Protein AF-A0A2S2NEI5-F1 (afdb_monomer_lite)

Foldseek 3Di:
DVVVLQVVVCVVVVDDPPDLVSVLVSCVVVCVPCVPVNVVSVVVVPDDPDCPVVVVLVVLLCVLCDPVNVPADVVVSVVSSVCSVPVVVVVPDDPVVVVVVVVVVDVDPDDDRD

Radius of gyration: 24.24 Å; chains: 1; bounding box: 51×27×63 Å

Sequence (114 aa):
ILPKSLKNYENKFTTKINDIFNLYDFLNEYQIAFSELHKLCLISITIPVSSAGCERTFSCLKRVKNYLRNKLMDSHMSNLSVIAIEKFEAKSLNIDDIINEFASLHQNRRIILI

Organism: Schizaphis graminum (NCBI:txid13262)

Secondary structure (DSSP, 8-state):
-HHHHHHHHHHHH-----SHHHHHHHHHTTTTT-HHHHHHHHHHHHS-SSTHHHHHHHHHHHHHS-GGGTTS-HHHHHHHHHHHHTHHHHHHS-HHHHHHHHHHH-SSSS----

InterPro domains:
  IPR008906 HAT, C-terminal dimerisation domain [PF05699] (13-86)
  IPR012337 Ribonuclease H-like superfamily [SSF53098] (5-81)

Structure (mmCIF, N/CA/C/O backbone):
data_AF-A0A2S2NEI5-F1
#
_entry.id   AF-A0A2S2NEI5-F1
#
loop_
_atom_site.group_PDB
_atom_site.id
_atom_site.type_symbol
_atom_site.label_atom_id
_atom_site.label_alt_id
_atom_site.label_comp_id
_atom_site.label_asym_id
_atom_site.label_entity_id
_atom_site.label_seq_id
_atom_site.pdbx_PDB_ins_code
_atom_site.Cartn_x
_atom_site.Cartn_y
_atom_site.Cartn_z
_atom_site.occupancy
_atom_site.B_iso_or_equiv
_atom_site.auth_seq_id
_atom_site.auth_comp_id
_atom_site.auth_asym_id
_atom_site.auth_atom_id
_atom_site.pdbx_PDB_model_num
ATOM 1 N N . ILE A 1 1 ? -18.320 12.803 31.434 1.00 62.44 1 ILE A N 1
ATOM 2 C CA . ILE A 1 1 ? -19.083 12.844 30.160 1.00 62.44 1 ILE A CA 1
ATOM 3 C C . ILE A 1 1 ? -18.789 11.583 29.357 1.00 62.44 1 ILE A C 1
ATOM 5 O O . ILE A 1 1 ? -19.692 10.771 29.223 1.00 62.44 1 ILE A O 1
ATOM 9 N N . LEU A 1 2 ? -17.521 11.331 29.010 1.00 68.38 2 LEU A N 1
ATOM 10 C CA . LEU A 1 2 ? -17.057 10.106 28.343 1.00 68.38 2 LEU A CA 1
ATOM 11 C C . LEU A 1 2 ? -17.627 8.779 28.915 1.00 68.38 2 LEU A C 1
ATOM 13 O O . LEU A 1 2 ? -18.234 8.045 28.149 1.00 68.38 2 LEU A O 1
ATOM 17 N N . PRO A 1 3 ? -17.580 8.481 30.235 1.00 69.00 3 PRO A N 1
ATOM 18 C CA . PRO A 1 3 ? -18.091 7.205 30.764 1.00 69.00 3 PRO A CA 1
ATOM 19 C C . PRO A 1 3 ? -19.619 7.054 30.701 1.00 69.00 3 PRO A C 1
ATOM 21 O O . PRO A 1 3 ? -20.126 5.936 30.707 1.00 69.00 3 PRO A O 1
ATOM 24 N N . LYS A 1 4 ? -20.368 8.165 30.637 1.00 71.69 4 LYS A N 1
ATOM 25 C CA . LYS A 1 4 ? -21.828 8.129 30.449 1.00 71.69 4 LYS A CA 1
ATOM 26 C C . LYS A 1 4 ? -22.169 7.888 28.977 1.00 71.69 4 LYS A C 1
ATOM 28 O O . LYS A 1 4 ? -23.014 7.052 28.687 1.00 71.69 4 LYS A O 1
ATOM 33 N N . SER A 1 5 ? -21.471 8.567 28.065 1.00 69.75 5 SER A N 1
ATOM 34 C CA . SER A 1 5 ? -21.617 8.366 26.619 1.00 69.75 5 SER A CA 1
ATOM 35 C C . SER A 1 5 ? -21.217 6.951 26.192 1.00 69.75 5 SER A C 1
ATOM 37 O O . SER A 1 5 ? -21.899 6.350 25.372 1.00 69.75 5 SER A O 1
ATOM 39 N N . LEU A 1 6 ? -20.173 6.391 26.808 1.00 67.44 6 LEU A N 1
ATOM 40 C CA . LEU A 1 6 ? -19.687 5.041 26.530 1.00 67.44 6 LEU A CA 1
ATOM 41 C C . LEU A 1 6 ? -20.698 3.974 26.970 1.00 67.44 6 LEU A C 1
ATOM 43 O O . LEU A 1 6 ? -21.080 3.131 26.170 1.00 67.44 6 LEU A O 1
ATOM 47 N N . LYS A 1 7 ? -21.248 4.092 28.189 1.00 68.06 7 LYS A N 1
ATOM 48 C CA . LYS A 1 7 ? -22.357 3.236 28.647 1.00 68.06 7 LYS A CA 1
ATOM 49 C C . LYS A 1 7 ? -23.587 3.334 27.744 1.00 68.06 7 LYS A C 1
ATOM 51 O O . LYS A 1 7 ? -24.239 2.328 27.495 1.00 68.06 7 LYS A O 1
ATOM 56 N N . ASN A 1 8 ? -23.913 4.527 27.248 1.00 65.00 8 ASN A N 1
ATOM 57 C CA . ASN A 1 8 ? -25.037 4.706 26.328 1.00 65.00 8 ASN A CA 1
ATOM 58 C C . ASN A 1 8 ? -24.790 4.026 24.974 1.00 65.00 8 ASN A C 1
ATOM 60 O O . ASN A 1 8 ? -25.720 3.452 24.415 1.00 65.00 8 ASN A O 1
ATO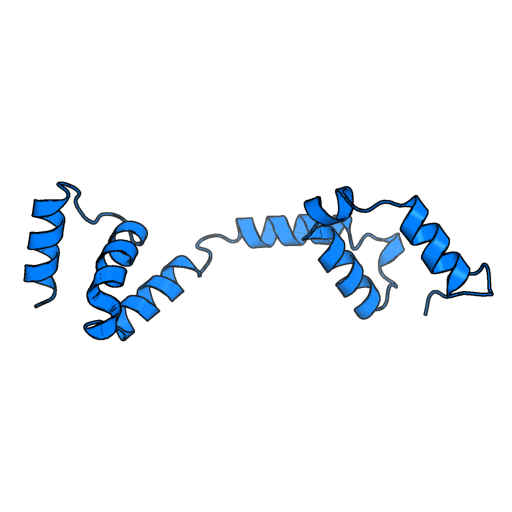M 64 N N . TYR A 1 9 ? -23.558 4.057 24.466 1.00 66.69 9 TYR A N 1
ATOM 65 C CA . TYR A 1 9 ? -23.186 3.369 23.232 1.00 66.69 9 TYR A CA 1
ATOM 66 C C . TYR A 1 9 ? -23.173 1.844 23.404 1.00 66.69 9 TYR A C 1
ATOM 68 O O . TYR A 1 9 ? -23.799 1.137 22.617 1.00 66.69 9 TYR A O 1
ATOM 76 N N . GLU A 1 10 ? -22.574 1.334 24.484 1.00 67.69 10 GLU A N 1
ATOM 77 C CA . GLU A 1 10 ? -22.578 -0.100 24.813 1.00 67.69 10 GLU A CA 1
ATOM 78 C C . GLU A 1 10 ? -24.002 -0.647 24.991 1.00 67.69 10 GLU A C 1
ATOM 80 O O . GLU A 1 10 ? -24.314 -1.739 24.519 1.00 67.69 10 GLU A O 1
ATOM 85 N N . ASN A 1 11 ? -24.899 0.132 25.604 1.00 65.00 11 ASN A N 1
ATOM 86 C CA . ASN A 1 11 ? -26.307 -0.240 25.753 1.00 65.00 11 ASN A CA 1
ATOM 87 C C . ASN A 1 11 ? -27.083 -0.201 24.425 1.00 65.00 11 ASN A C 1
ATOM 89 O O . ASN A 1 11 ? -28.028 -0.967 24.255 1.00 65.00 11 ASN A O 1
ATOM 93 N N . LYS A 1 12 ? -26.711 0.687 23.494 1.00 64.56 12 LYS A N 1
ATOM 94 C CA . LYS A 1 12 ? -27.387 0.854 22.196 1.00 64.56 12 LYS A CA 1
ATOM 95 C C . LYS A 1 12 ? -26.983 -0.219 21.184 1.00 64.56 12 LYS A C 1
ATOM 97 O O . LYS A 1 12 ? -27.831 -0.675 20.426 1.00 64.56 12 LYS A O 1
ATOM 102 N N . PHE A 1 13 ? -25.713 -0.618 21.179 1.00 61.69 13 PHE A N 1
ATOM 103 C CA . PHE A 1 13 ? -25.172 -1.587 20.222 1.00 61.69 13 PHE A CA 1
ATOM 104 C C . PHE A 1 13 ? -24.981 -2.991 20.812 1.00 61.69 13 PHE A C 1
ATOM 106 O O . PHE A 1 13 ? -24.674 -3.921 20.074 1.00 61.69 13 PHE A O 1
ATOM 113 N N . THR A 1 14 ? -25.190 -3.188 22.122 1.00 58.16 14 THR A N 1
ATOM 114 C CA . THR A 1 14 ? -24.991 -4.465 22.849 1.00 58.16 14 THR A CA 1
ATOM 115 C C . THR A 1 14 ? -23.579 -5.058 22.734 1.00 58.16 14 THR A C 1
ATOM 117 O O . THR A 1 14 ? -23.341 -6.207 23.100 1.00 58.16 14 THR A O 1
ATOM 120 N N . THR A 1 15 ? -22.614 -4.269 22.264 1.00 59.41 15 THR A N 1
ATOM 121 C CA . THR A 1 15 ? -21.211 -4.648 22.092 1.00 59.41 15 THR A CA 1
ATOM 122 C C . THR A 1 15 ? -20.358 -3.935 23.130 1.00 59.41 15 THR A C 1
ATOM 124 O O . THR A 1 15 ? -20.335 -2.705 23.178 1.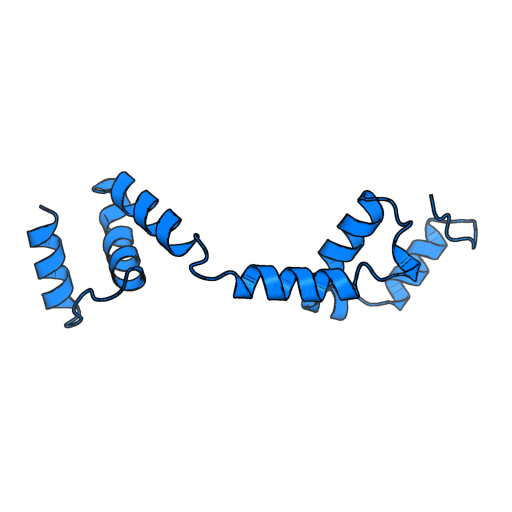00 59.41 15 THR A O 1
ATOM 127 N N . LYS A 1 16 ? -19.626 -4.701 23.947 1.00 65.81 16 LYS A N 1
ATOM 128 C CA . LYS A 1 16 ? -18.567 -4.142 24.796 1.00 65.81 16 LYS A CA 1
ATOM 129 C C . LYS A 1 16 ? -17.434 -3.613 23.926 1.00 65.81 16 LYS A C 1
ATOM 131 O O . LYS A 1 16 ? -17.016 -4.276 22.973 1.00 65.81 16 LYS A O 1
ATOM 136 N N . ILE A 1 17 ? -16.908 -2.447 24.281 1.00 67.50 17 ILE A N 1
ATOM 137 C CA . ILE A 1 17 ? -15.744 -1.878 23.602 1.00 67.50 17 ILE A CA 1
ATOM 138 C C . ILE A 1 17 ? -14.494 -2.616 24.095 1.00 67.50 17 ILE A C 1
ATOM 140 O O . ILE A 1 17 ? -13.873 -2.228 25.079 1.00 67.50 17 ILE A O 1
ATOM 144 N N . ASN A 1 18 ? -14.158 -3.718 23.424 1.00 74.88 18 ASN A N 1
ATOM 145 C CA . ASN A 1 18 ? -12.970 -4.520 23.734 1.00 74.88 18 ASN A CA 1
ATOM 146 C C . ASN A 1 18 ? -11.772 -4.165 22.839 1.00 74.88 18 ASN A C 1
ATOM 148 O O . ASN A 1 18 ? -10.630 -4.337 23.257 1.00 74.88 18 ASN A O 1
ATOM 152 N N . ASP A 1 19 ? -12.038 -3.637 21.642 1.00 81.12 19 ASP A N 1
ATOM 153 C CA . ASP A 1 19 ? -11.027 -3.350 20.628 1.00 81.12 19 ASP A CA 1
ATOM 154 C C . ASP A 1 19 ? -10.865 -1.849 20.391 1.00 81.12 19 ASP A C 1
ATOM 156 O O . ASP A 1 19 ? -11.824 -1.073 20.434 1.00 81.12 19 ASP A O 1
ATOM 160 N N . ILE A 1 20 ? -9.636 -1.454 20.057 1.00 81.81 20 ILE A N 1
ATOM 161 C CA . ILE A 1 20 ? -9.291 -0.076 19.684 1.00 81.81 20 ILE A CA 1
ATOM 162 C C . ILE A 1 20 ? -10.083 0.387 18.448 1.00 81.81 20 ILE A C 1
ATOM 164 O O . ILE A 1 20 ? -10.433 1.561 18.365 1.00 81.81 20 ILE A O 1
ATOM 168 N N . PHE A 1 21 ? -10.424 -0.520 17.526 1.00 81.94 21 PHE A N 1
ATOM 169 C CA . PHE A 1 21 ? -11.264 -0.211 16.363 1.00 81.94 21 PHE A CA 1
ATOM 170 C C . PHE A 1 21 ? -12.687 0.193 16.766 1.00 81.94 21 PHE A C 1
ATOM 172 O O . PHE A 1 21 ? -13.168 1.240 16.348 1.00 81.94 21 PHE A O 1
ATOM 179 N N . ASN A 1 22 ? -13.314 -0.560 17.672 1.00 82.00 22 ASN A N 1
ATOM 180 C CA . ASN A 1 22 ? -14.652 -0.237 18.182 1.00 82.00 22 ASN A CA 1
ATOM 181 C C . ASN A 1 22 ? -14.649 1.093 18.949 1.00 82.00 22 ASN A C 1
ATOM 183 O O . ASN A 1 22 ? -15.606 1.864 18.902 1.00 82.00 22 ASN A O 1
ATOM 187 N N . LEU A 1 23 ? -13.553 1.369 19.660 1.00 82.06 23 LEU A N 1
ATOM 188 C CA . LEU A 1 23 ? -13.357 2.632 20.355 1.00 82.06 23 LEU A CA 1
ATOM 189 C C . LEU A 1 23 ? -13.197 3.795 19.362 1.00 82.06 23 LEU A C 1
ATOM 191 O O . LEU A 1 23 ? -13.754 4.866 19.589 1.00 82.06 23 LEU A O 1
ATOM 195 N N . TYR A 1 24 ? -12.479 3.590 18.256 1.00 84.62 24 TYR A N 1
ATOM 196 C CA . TYR A 1 24 ? -12.344 4.575 17.186 1.00 84.62 24 TYR A CA 1
ATOM 197 C C . TYR A 1 24 ? -13.690 4.890 16.517 1.00 84.62 24 TYR A C 1
ATOM 199 O O . TYR A 1 24 ? -14.039 6.066 16.411 1.00 84.62 24 TYR A O 1
ATOM 207 N N . ASP A 1 25 ? -14.481 3.873 16.165 1.00 81.81 25 ASP A N 1
ATOM 208 C CA . ASP A 1 25 ? -15.811 4.056 15.563 1.00 81.81 25 ASP A CA 1
ATOM 209 C C . ASP A 1 25 ? -16.757 4.838 16.484 1.00 81.81 25 ASP A C 1
ATOM 211 O O . ASP A 1 25 ? -17.442 5.761 16.042 1.00 81.81 25 ASP A O 1
ATOM 215 N N . PHE A 1 26 ? -16.733 4.545 17.788 1.00 82.12 26 PHE A N 1
ATOM 216 C CA . PHE A 1 26 ? -17.467 5.321 18.790 1.00 82.12 26 PHE A CA 1
ATOM 217 C C . PHE A 1 26 ? -17.024 6.790 18.833 1.00 82.12 26 PHE A C 1
ATOM 219 O O . PHE A 1 26 ? -17.852 7.699 18.877 1.00 82.12 26 PHE A O 1
ATOM 226 N N . LEU A 1 27 ? -15.714 7.047 18.839 1.00 83.12 27 LEU A N 1
ATOM 227 C CA . LEU A 1 27 ? -15.187 8.412 18.902 1.00 83.12 27 LEU A CA 1
ATOM 228 C C . LEU A 1 27 ? -15.430 9.211 17.628 1.00 83.12 27 LEU A C 1
ATOM 230 O O . LEU A 1 27 ? -15.433 10.440 17.696 1.00 83.12 27 LEU A O 1
ATOM 234 N N . ASN A 1 28 ? -15.640 8.542 16.497 1.00 81.62 28 ASN A N 1
ATOM 235 C CA . ASN A 1 28 ? -15.942 9.194 15.232 1.00 81.62 28 ASN A CA 1
ATOM 236 C C . ASN A 1 28 ? -17.265 9.983 15.320 1.00 81.62 28 ASN A C 1
ATOM 238 O O . ASN A 1 28 ? -17.348 11.115 14.847 1.00 81.62 28 ASN A O 1
ATOM 242 N N . GLU A 1 29 ? -18.263 9.467 16.052 1.00 79.62 29 GLU A N 1
ATOM 243 C CA . GLU A 1 29 ? -19.519 10.189 16.334 1.00 79.62 29 GLU A CA 1
ATOM 244 C C . GLU A 1 29 ? -19.324 11.415 17.255 1.00 79.62 29 GLU A C 1
ATOM 246 O O . GLU A 1 29 ? -20.150 12.329 17.271 1.00 79.62 29 GLU A O 1
ATOM 251 N N . TYR A 1 30 ? -18.219 11.472 18.008 1.00 79.94 30 TYR A N 1
ATOM 252 C CA . TYR A 1 30 ? -17.922 12.519 18.994 1.00 79.94 30 TYR A CA 1
ATOM 253 C C . TYR A 1 30 ? -16.619 13.277 18.702 1.00 79.94 30 TYR A C 1
ATOM 255 O O . TYR A 1 30 ? -15.996 13.827 19.618 1.00 79.94 30 TYR A O 1
ATOM 263 N N . GLN A 1 31 ? -16.224 13.360 17.430 1.00 71.50 31 GLN A N 1
ATOM 264 C CA . GLN A 1 31 ? -14.946 13.937 17.003 1.00 71.50 31 GLN A CA 1
ATOM 265 C C . GLN A 1 31 ? -14.728 15.376 17.508 1.00 71.50 31 GLN A C 1
ATOM 267 O O . GLN A 1 31 ? -13.614 15.752 17.870 1.00 71.50 31 GLN A O 1
ATOM 272 N N . ILE A 1 32 ? -15.800 16.172 17.585 1.00 76.31 32 ILE A N 1
ATOM 273 C CA . ILE A 1 32 ? -15.761 17.571 18.043 1.00 76.31 32 ILE A CA 1
ATOM 274 C C . ILE A 1 32 ? -15.524 17.657 19.559 1.00 76.31 32 ILE A C 1
ATOM 276 O O . ILE A 1 32 ? -14.833 18.555 20.032 1.00 76.31 32 ILE A O 1
ATOM 280 N N . ALA A 1 33 ? -16.078 16.718 20.331 1.00 81.50 33 ALA A N 1
ATOM 281 C CA . ALA A 1 33 ? -15.973 16.718 21.788 1.00 81.50 33 ALA A CA 1
ATOM 282 C C . ALA A 1 33 ? -14.647 16.118 22.288 1.00 81.50 33 ALA A C 1
ATOM 284 O O . ALA A 1 33 ? -14.165 16.508 23.351 1.00 81.50 33 ALA A O 1
ATOM 285 N N . PHE A 1 34 ? -14.056 15.180 21.537 1.00 82.38 34 PHE A N 1
ATOM 286 C CA . PHE A 1 34 ? -12.850 14.443 21.933 1.00 82.38 34 PHE A CA 1
ATOM 287 C C . PHE A 1 34 ? -11.820 14.347 20.798 1.00 82.38 34 PHE A C 1
ATOM 289 O O . PHE A 1 34 ? -11.349 13.263 20.453 1.00 82.38 34 PHE A O 1
ATOM 296 N N . SER A 1 35 ? -11.433 15.492 20.237 1.00 85.31 35 SER A N 1
ATOM 297 C CA . SER A 1 35 ? -10.496 15.577 19.107 1.00 85.31 35 SER A CA 1
ATOM 298 C C . SER A 1 35 ? -9.112 14.983 19.405 1.00 85.31 35 SER A C 1
ATOM 300 O O . SER A 1 35 ? -8.549 14.286 18.559 1.00 85.31 35 SER A O 1
ATOM 302 N N . GLU A 1 36 ? -8.564 15.209 20.603 1.00 87.56 36 GLU A N 1
ATOM 303 C CA . GLU A 1 36 ? -7.255 14.658 20.995 1.00 87.56 36 GLU A CA 1
ATOM 304 C C . GLU A 1 36 ? -7.295 13.143 21.202 1.00 87.56 36 GLU A C 1
ATOM 306 O O . GLU A 1 36 ? -6.377 12.432 20.798 1.00 87.56 36 GLU A O 1
ATOM 311 N N . LEU A 1 37 ? -8.387 12.629 21.772 1.00 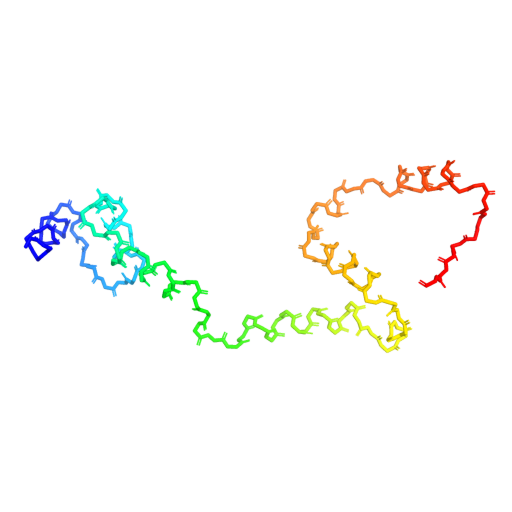86.06 37 LEU A N 1
ATOM 312 C CA . LEU A 1 37 ? -8.557 11.195 22.000 1.00 86.06 37 LEU A CA 1
ATOM 313 C C . LEU A 1 37 ? -8.730 10.463 20.662 1.00 86.06 37 LEU A C 1
ATOM 315 O O . LEU A 1 37 ? -8.076 9.454 20.418 1.00 86.06 37 LEU A O 1
ATOM 319 N N . HIS A 1 38 ? -9.520 11.035 19.751 1.00 86.25 38 HIS A N 1
ATOM 320 C CA . HIS A 1 38 ? -9.676 10.527 18.391 1.00 86.25 38 HIS A CA 1
ATOM 321 C C . HIS A 1 38 ? -8.339 10.489 17.628 1.00 86.25 38 HIS A C 1
ATOM 323 O O . HIS A 1 38 ? -8.009 9.477 17.008 1.00 86.25 38 HIS A O 1
ATOM 329 N N . LYS A 1 39 ? -7.525 11.553 17.719 1.00 87.94 39 LYS A N 1
ATOM 330 C CA . LYS A 1 39 ? -6.173 11.582 17.132 1.00 87.94 39 LYS A CA 1
ATOM 331 C C . LYS A 1 39 ? -5.262 10.503 17.721 1.00 87.94 39 LYS A C 1
ATOM 333 O O . LYS A 1 39 ? -4.562 9.830 16.969 1.00 87.94 39 LYS A O 1
ATOM 338 N N . LEU A 1 40 ? -5.283 10.308 19.039 1.00 89.25 40 LEU A N 1
ATOM 339 C CA . LEU A 1 40 ? -4.476 9.281 19.699 1.00 89.25 40 LEU A CA 1
ATOM 340 C C . 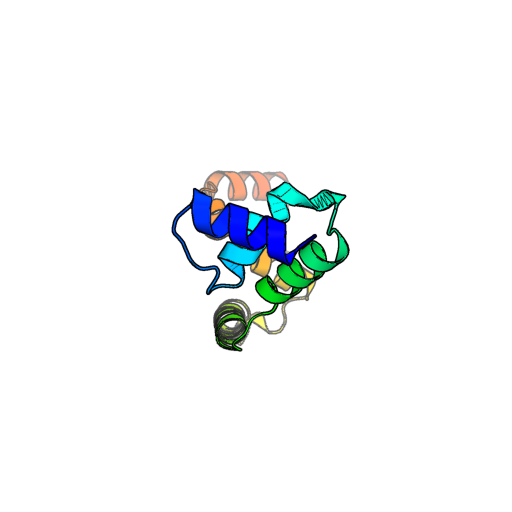LEU A 1 40 ? -4.861 7.867 19.240 1.00 89.25 40 LEU A C 1
ATOM 342 O O . LEU A 1 40 ? -3.982 7.054 18.955 1.00 89.25 40 LEU A O 1
ATOM 346 N N . CYS A 1 41 ? -6.158 7.582 19.117 1.00 87.62 41 CYS A N 1
ATOM 347 C CA . CYS A 1 41 ? -6.643 6.298 18.611 1.00 87.62 41 CYS A CA 1
ATOM 348 C C . CYS A 1 41 ? -6.228 6.062 17.162 1.00 87.62 41 CYS A C 1
ATOM 350 O O . CYS A 1 41 ? -5.762 4.973 16.837 1.00 87.62 41 CYS A O 1
ATOM 352 N N . LEU A 1 42 ? -6.318 7.092 16.317 1.00 87.88 42 LEU A N 1
ATOM 353 C CA . LEU A 1 42 ? -5.853 7.017 14.936 1.00 87.88 42 LEU A CA 1
ATOM 354 C C . LEU A 1 42 ? -4.361 6.661 14.874 1.00 87.88 42 LEU A C 1
ATOM 356 O O . LEU A 1 42 ? -3.984 5.715 14.187 1.00 87.88 42 LEU A O 1
ATOM 360 N N . ILE A 1 43 ? -3.522 7.356 15.647 1.00 89.75 43 ILE A N 1
ATOM 361 C CA . ILE A 1 43 ? -2.084 7.065 15.721 1.00 89.75 43 ILE A CA 1
ATOM 362 C C . ILE A 1 43 ? -1.863 5.618 16.177 1.00 89.75 43 ILE A C 1
ATOM 364 O O . ILE A 1 43 ? -1.130 4.878 15.525 1.00 89.75 43 ILE A O 1
ATOM 368 N N . SER A 1 44 ? -2.548 5.183 17.237 1.00 88.00 44 SER A N 1
ATOM 369 C CA . SER A 1 44 ? -2.418 3.822 17.763 1.00 88.00 44 SER A CA 1
ATOM 370 C C . SER A 1 44 ? -2.785 2.740 16.744 1.00 88.00 44 SER A C 1
ATOM 372 O O . SER A 1 44 ? -2.156 1.687 16.756 1.00 88.00 44 SER A O 1
ATOM 374 N N . ILE A 1 45 ? -3.779 2.975 15.881 1.00 86.06 45 ILE A N 1
ATOM 375 C CA . ILE A 1 45 ? -4.177 2.030 14.823 1.00 86.06 45 ILE A CA 1
ATOM 376 C C . ILE A 1 45 ? -3.158 2.024 13.678 1.00 86.06 45 ILE A C 1
ATOM 378 O O . ILE A 1 45 ? -2.897 0.979 13.084 1.00 86.06 45 ILE A O 1
ATOM 382 N N . THR A 1 46 ? -2.573 3.180 13.355 1.00 88.38 46 THR A N 1
ATOM 383 C CA . THR A 1 46 ? -1.600 3.292 12.256 1.00 88.38 46 THR A CA 1
ATOM 384 C C . THR A 1 46 ? -0.223 2.726 12.593 1.00 88.38 46 THR A C 1
ATOM 386 O O . THR A 1 46 ? 0.517 2.352 11.682 1.00 88.38 46 THR A O 1
ATOM 389 N N . ILE A 1 47 ? 0.140 2.651 13.877 1.00 86.06 47 ILE A N 1
ATOM 390 C CA . ILE A 1 47 ? 1.429 2.100 14.293 1.00 86.06 47 ILE A CA 1
ATOM 391 C C . ILE A 1 47 ? 1.407 0.577 14.101 1.00 86.06 47 ILE A C 1
ATOM 393 O O . ILE A 1 47 ? 0.607 -0.117 14.734 1.00 86.06 47 ILE A O 1
ATOM 397 N N . PRO A 1 48 ? 2.298 0.017 13.266 1.00 77.69 48 PRO A N 1
ATOM 398 C CA . PRO A 1 48 ? 2.379 -1.422 13.102 1.00 77.69 48 PRO A CA 1
ATOM 399 C C . PRO A 1 48 ? 2.859 -2.065 14.405 1.00 77.69 48 PRO A C 1
ATOM 401 O O . PRO A 1 48 ? 3.944 -1.774 14.901 1.00 77.69 48 PRO A O 1
ATOM 404 N N . VAL A 1 49 ? 2.064 -2.992 14.936 1.00 80.25 49 VAL A N 1
ATOM 405 C CA . VAL A 1 49 ? 2.396 -3.749 16.157 1.00 80.25 49 VAL A CA 1
ATOM 406 C C . VAL A 1 49 ? 3.524 -4.768 15.906 1.00 80.25 49 VAL A C 1
ATOM 408 O O . VAL A 1 49 ? 4.154 -5.252 16.842 1.00 80.25 49 VAL A O 1
ATOM 411 N N . SER A 1 50 ? 3.804 -5.101 14.640 1.00 84.25 50 SER A N 1
ATOM 412 C CA . SER A 1 50 ? 4.776 -6.127 14.245 1.00 84.25 50 SER A CA 1
ATOM 413 C C . SER A 1 50 ? 5.661 -5.684 13.078 1.00 84.25 50 SER A C 1
ATOM 415 O O . SER A 1 50 ? 5.209 -5.011 12.149 1.00 84.25 50 SER A O 1
ATOM 417 N N . SER A 1 51 ? 6.910 -6.158 13.081 1.00 85.06 51 SER A N 1
ATOM 418 C CA . SER A 1 51 ? 7.862 -6.021 11.974 1.00 85.06 51 SER A CA 1
ATOM 419 C C . SER A 1 51 ? 7.461 -6.799 10.721 1.00 85.06 51 SER A C 1
ATOM 421 O O . SER A 1 51 ? 7.982 -6.503 9.648 1.00 85.06 51 SER A O 1
ATOM 423 N N . ALA A 1 52 ? 6.511 -7.738 10.805 1.00 86.62 52 ALA A N 1
ATOM 424 C CA . ALA A 1 52 ? 6.111 -8.594 9.685 1.00 86.62 52 ALA A CA 1
ATOM 425 C C . ALA A 1 52 ? 5.656 -7.800 8.444 1.00 86.62 52 ALA A C 1
ATOM 427 O O . ALA A 1 52 ? 5.864 -8.231 7.308 1.00 86.62 52 ALA A O 1
ATOM 428 N N . GLY A 1 53 ? 5.049 -6.622 8.645 1.00 84.00 53 GLY A N 1
ATOM 429 C CA . GLY A 1 53 ? 4.727 -5.693 7.559 1.00 84.00 53 GLY A CA 1
ATOM 430 C C . GLY A 1 53 ? 5.987 -5.182 6.859 1.00 84.00 53 GLY A C 1
ATOM 431 O O . GLY A 1 53 ? 6.129 -5.343 5.648 1.00 84.00 53 GLY A O 1
ATOM 432 N N . CYS A 1 54 ? 6.932 -4.645 7.632 1.00 86.00 54 CYS A N 1
ATOM 433 C CA . CYS A 1 54 ? 8.217 -4.160 7.133 1.00 86.00 54 CYS A CA 1
ATOM 434 C C . CYS A 1 54 ? 9.028 -5.272 6.453 1.00 86.00 54 CYS A C 1
ATOM 436 O O . CYS A 1 54 ? 9.538 -5.072 5.355 1.00 86.00 54 CYS A O 1
ATOM 438 N N . GLU A 1 55 ? 9.110 -6.460 7.054 1.00 89.69 55 GLU A N 1
ATOM 439 C CA . GLU A 1 55 ? 9.806 -7.628 6.500 1.00 89.69 55 GLU A CA 1
ATOM 440 C C . GLU A 1 55 ? 9.227 -8.050 5.147 1.00 89.69 55 GLU A C 1
ATOM 442 O O . GLU A 1 55 ? 9.977 -8.320 4.205 1.00 89.69 55 GLU A O 1
ATOM 447 N N . ARG A 1 56 ? 7.893 -8.046 5.010 1.00 88.50 56 ARG A N 1
ATOM 448 C CA . ARG A 1 56 ? 7.224 -8.303 3.729 1.00 88.50 56 ARG A CA 1
ATOM 449 C C . ARG A 1 56 ? 7.622 -7.263 2.681 1.00 88.50 56 ARG A C 1
ATOM 451 O O . ARG A 1 56 ? 7.937 -7.640 1.550 1.00 88.50 56 ARG A O 1
ATOM 458 N N . THR A 1 57 ? 7.653 -5.983 3.047 1.00 88.88 57 THR A N 1
ATOM 459 C CA . THR A 1 57 ? 8.069 -4.897 2.147 1.00 88.88 57 THR A CA 1
ATOM 460 C C . THR A 1 57 ? 9.541 -5.026 1.754 1.00 88.88 57 THR A C 1
ATOM 462 O O . THR A 1 57 ? 9.856 -4.931 0.572 1.00 88.88 57 THR A O 1
ATOM 465 N N . PHE A 1 58 ? 10.441 -5.344 2.689 1.00 88.00 58 PHE A N 1
ATOM 466 C CA . PHE A 1 58 ? 11.860 -5.585 2.397 1.00 88.00 58 PHE A CA 1
ATOM 467 C C . PHE A 1 58 ? 12.087 -6.831 1.535 1.00 88.00 58 PHE A C 1
ATOM 469 O O . PHE A 1 58 ? 12.940 -6.824 0.648 1.00 88.00 58 PHE A O 1
ATOM 476 N N . SER A 1 59 ? 11.300 -7.887 1.737 1.00 90.75 59 SER A N 1
ATOM 477 C CA . SER A 1 59 ? 11.315 -9.073 0.877 1.00 90.75 59 SER A CA 1
ATOM 478 C C . SER A 1 59 ? 10.879 -8.732 -0.553 1.00 90.75 59 SER A C 1
ATOM 480 O O . SER A 1 59 ? 11.527 -9.138 -1.520 1.00 90.75 59 SER A O 1
ATOM 482 N N . CYS A 1 60 ? 9.835 -7.908 -0.707 1.00 90.12 60 CYS A N 1
ATOM 483 C CA . CYS A 1 60 ? 9.428 -7.381 -2.009 1.00 90.12 60 CYS A CA 1
ATOM 484 C C . CYS A 1 60 ? 10.530 -6.510 -2.632 1.00 90.12 60 CYS A C 1
ATOM 486 O O . CYS A 1 60 ? 10.917 -6.724 -3.782 1.00 90.12 60 CYS A O 1
ATOM 488 N N . LEU A 1 61 ? 11.111 -5.600 -1.848 1.00 89.81 61 LEU A N 1
ATOM 489 C CA . LEU A 1 61 ? 12.199 -4.726 -2.275 1.00 89.81 61 LEU A CA 1
ATOM 490 C C . LEU A 1 61 ? 13.404 -5.528 -2.766 1.00 89.81 61 LEU A C 1
ATOM 492 O O . LEU A 1 61 ? 13.976 -5.180 -3.789 1.00 89.81 61 LEU A O 1
ATOM 496 N N . LYS A 1 62 ? 13.749 -6.640 -2.111 1.00 90.44 62 LYS A N 1
ATOM 497 C CA . LYS A 1 62 ? 14.824 -7.546 -2.544 1.00 90.44 62 LYS A CA 1
ATOM 498 C C . LYS A 1 62 ? 14.570 -8.161 -3.928 1.00 90.44 62 LYS A C 1
ATOM 500 O O . LYS A 1 62 ? 15.519 -8.465 -4.647 1.00 90.44 62 LYS A O 1
ATOM 505 N N . ARG A 1 63 ? 13.307 -8.345 -4.329 1.00 90.62 63 ARG A N 1
ATOM 506 C CA . ARG A 1 63 ? 12.950 -8.810 -5.684 1.00 90.62 63 ARG A CA 1
ATOM 507 C C . ARG A 1 63 ? 13.116 -7.702 -6.724 1.00 90.62 63 ARG A C 1
ATOM 509 O O . ARG A 1 63 ? 13.558 -7.982 -7.836 1.00 90.62 63 ARG A O 1
ATOM 516 N N . VAL A 1 64 ? 12.775 -6.463 -6.365 1.00 90.06 64 VAL A N 1
ATOM 517 C CA . VAL A 1 64 ? 12.911 -5.290 -7.246 1.00 90.06 64 VAL A CA 1
ATOM 518 C C . VAL A 1 64 ? 14.387 -4.878 -7.380 1.00 90.06 64 VAL A C 1
ATOM 520 O O . VAL A 1 64 ? 14.896 -4.767 -8.499 1.00 90.06 64 VAL A O 1
ATOM 523 N N . LYS A 1 65 ? 15.090 -4.744 -6.248 1.00 90.19 65 LYS A N 1
ATOM 524 C CA . LYS A 1 65 ? 16.527 -4.471 -6.104 1.00 90.19 65 LYS A CA 1
ATOM 525 C C . LYS A 1 65 ? 17.307 -5.777 -5.973 1.00 90.19 65 LYS A C 1
ATOM 527 O O . LYS A 1 65 ? 17.677 -6.208 -4.882 1.00 90.19 65 LYS A O 1
ATOM 532 N N . ASN A 1 66 ? 17.531 -6.419 -7.110 1.00 89.44 66 ASN A N 1
ATOM 533 C CA . ASN A 1 66 ? 18.350 -7.623 -7.188 1.00 89.44 66 ASN A CA 1
ATOM 534 C C . ASN A 1 66 ? 19.827 -7.290 -7.480 1.00 89.44 66 ASN A C 1
ATOM 536 O O . ASN A 1 66 ? 20.177 -6.151 -7.789 1.00 89.44 66 ASN A O 1
ATOM 540 N N . TYR A 1 67 ? 20.694 -8.304 -7.415 1.00 89.12 67 TYR A N 1
ATOM 541 C CA . TYR A 1 67 ? 22.142 -8.152 -7.603 1.00 89.12 67 TYR A CA 1
ATOM 542 C C . TYR A 1 67 ? 22.525 -7.429 -8.906 1.00 89.12 67 TYR A C 1
ATOM 544 O O . TYR A 1 67 ? 23.382 -6.548 -8.893 1.00 89.12 67 TYR A O 1
ATOM 552 N N . LEU A 1 68 ? 21.846 -7.742 -10.014 1.00 88.19 68 LEU A N 1
ATOM 553 C CA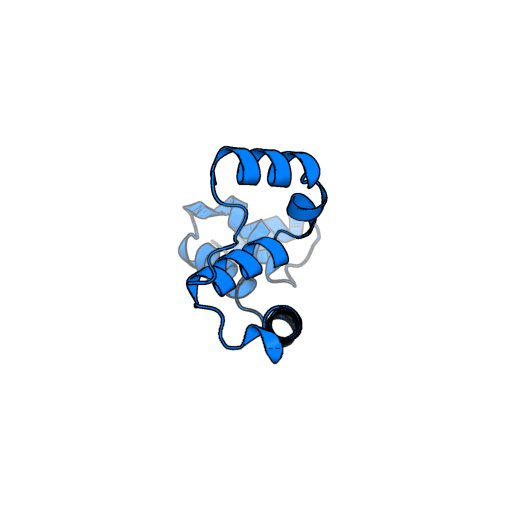 . LEU A 1 68 ? 22.112 -7.147 -11.329 1.00 88.19 68 LEU A CA 1
ATOM 554 C C . LEU A 1 68 ? 21.648 -5.685 -11.428 1.00 88.19 68 LEU A C 1
ATOM 556 O O . LEU A 1 68 ? 22.170 -4.919 -12.231 1.00 88.19 68 LEU A O 1
ATOM 560 N N . ARG A 1 69 ? 20.677 -5.293 -10.601 1.00 85.06 69 ARG A N 1
ATOM 561 C CA . ARG A 1 69 ? 20.059 -3.961 -10.563 1.00 85.06 69 ARG A CA 1
ATOM 562 C C . ARG A 1 69 ? 20.613 -3.062 -9.457 1.00 85.06 69 ARG A C 1
ATOM 564 O O . ARG A 1 69 ? 20.133 -1.949 -9.280 1.00 85.06 69 ARG A O 1
ATOM 571 N N . ASN A 1 70 ? 21.645 -3.501 -8.736 1.00 84.31 70 ASN A N 1
ATOM 572 C CA . ASN A 1 70 ? 22.233 -2.740 -7.630 1.00 84.31 70 ASN A CA 1
ATOM 573 C C . ASN A 1 70 ? 22.900 -1.417 -8.047 1.00 84.31 70 ASN A C 1
ATOM 575 O O . ASN A 1 70 ? 23.160 -0.594 -7.175 1.00 84.31 70 ASN A O 1
ATOM 579 N N . LYS A 1 71 ? 23.173 -1.212 -9.344 1.00 84.50 71 LYS A N 1
ATOM 580 C CA . LYS A 1 71 ? 23.728 0.037 -9.896 1.00 84.50 71 LYS A CA 1
ATOM 581 C C . LYS A 1 71 ? 22.676 1.033 -10.414 1.00 84.50 71 LYS A C 1
ATOM 583 O O . LYS A 1 71 ? 23.067 2.065 -10.942 1.00 84.50 71 LYS A O 1
ATOM 588 N N . LEU A 1 72 ? 21.376 0.736 -10.318 1.00 83.19 72 LEU A N 1
ATOM 589 C CA . LEU A 1 72 ? 20.335 1.686 -10.734 1.00 83.19 72 LEU A CA 1
ATOM 590 C C . LEU A 1 72 ? 20.376 2.949 -9.866 1.00 83.19 72 LEU A C 1
ATOM 592 O O . LEU A 1 72 ? 20.523 2.849 -8.649 1.00 83.19 72 LEU A O 1
ATOM 596 N N . MET A 1 73 ? 20.187 4.112 -10.490 1.00 87.38 73 MET A N 1
ATOM 597 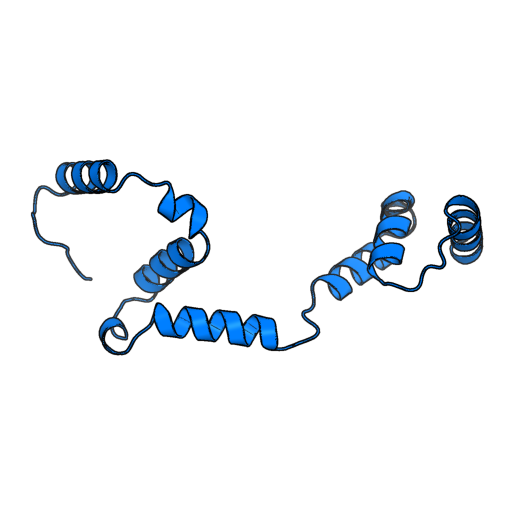C CA . MET A 1 73 ? 20.001 5.374 -9.778 1.00 87.38 73 MET A CA 1
ATOM 598 C C . MET A 1 73 ? 18.739 5.319 -8.904 1.00 87.38 73 MET A C 1
ATOM 600 O O . MET A 1 73 ? 17.744 4.671 -9.253 1.00 87.38 73 MET A O 1
ATOM 604 N N . ASP A 1 74 ? 18.764 6.025 -7.775 1.00 87.44 74 ASP A N 1
ATOM 605 C CA . ASP A 1 74 ? 17.669 6.017 -6.800 1.00 87.44 74 ASP A CA 1
ATOM 606 C C . ASP A 1 74 ? 16.329 6.469 -7.406 1.00 87.44 74 ASP A C 1
ATOM 608 O O . ASP A 1 74 ? 15.278 5.950 -7.032 1.00 87.44 74 ASP A O 1
ATOM 612 N N . SER A 1 75 ? 16.350 7.359 -8.403 1.00 89.12 75 SER A N 1
ATOM 613 C CA . SER A 1 75 ? 15.154 7.777 -9.149 1.00 89.12 75 SER A CA 1
ATOM 614 C C . SER A 1 75 ? 14.506 6.620 -9.917 1.00 89.12 75 SER A C 1
ATOM 616 O O . SER A 1 75 ? 13.299 6.404 -9.814 1.00 89.12 75 SER A O 1
ATOM 618 N N . HIS A 1 76 ? 15.298 5.819 -10.633 1.00 87.38 76 HIS A N 1
ATOM 619 C CA . HIS A 1 76 ? 14.814 4.631 -11.337 1.00 87.38 76 HIS A CA 1
ATOM 620 C C . HIS A 1 76 ? 14.295 3.581 -10.358 1.00 87.38 76 HIS A C 1
ATOM 622 O O . HIS A 1 76 ? 13.263 2.954 -10.605 1.00 87.38 76 HIS A O 1
ATOM 628 N N . MET A 1 77 ? 14.986 3.406 -9.231 1.00 88.38 77 MET A N 1
ATOM 629 C CA . MET A 1 77 ? 14.549 2.491 -8.184 1.00 88.38 77 MET A CA 1
ATOM 630 C C . MET A 1 77 ? 13.216 2.932 -7.563 1.00 88.38 77 MET A C 1
ATOM 632 O O . MET A 1 77 ? 12.342 2.094 -7.335 1.00 88.38 77 MET A O 1
ATOM 636 N N . SER A 1 78 ? 13.034 4.234 -7.335 1.00 91.00 78 SER A N 1
ATOM 637 C CA . SER A 1 78 ? 11.776 4.813 -6.859 1.00 91.00 78 SER A CA 1
ATOM 638 C C . SER A 1 78 ? 10.637 4.548 -7.849 1.00 91.00 78 SER A C 1
ATOM 640 O O . SER A 1 78 ? 9.622 3.965 -7.472 1.00 91.00 78 SER A O 1
ATOM 642 N N . ASN A 1 79 ? 10.848 4.830 -9.139 1.00 91.38 79 ASN A N 1
ATOM 643 C CA . ASN A 1 79 ? 9.853 4.582 -10.189 1.00 91.38 79 ASN A CA 1
ATOM 644 C C . ASN A 1 79 ? 9.452 3.098 -10.276 1.00 91.38 79 ASN A C 1
ATOM 646 O O . ASN A 1 79 ? 8.269 2.769 -10.331 1.00 91.38 79 ASN A O 1
ATOM 650 N N . LEU A 1 80 ? 10.424 2.179 -10.223 1.00 90.75 80 LEU A N 1
ATOM 651 C CA . LEU A 1 80 ? 10.149 0.737 -10.186 1.00 90.75 80 LEU A CA 1
ATOM 652 C C . LEU A 1 80 ? 9.399 0.313 -8.918 1.00 90.75 80 LEU A C 1
ATOM 654 O O . LEU A 1 80 ? 8.593 -0.616 -8.962 1.00 90.75 80 LEU A O 1
ATOM 658 N N . SER A 1 81 ? 9.661 0.978 -7.793 1.00 91.50 81 SER A N 1
ATOM 659 C CA . SER A 1 81 ? 8.969 0.708 -6.532 1.00 91.50 81 SER A CA 1
ATOM 660 C C . SER A 1 81 ? 7.501 1.121 -6.608 1.00 91.50 81 SER A C 1
ATOM 662 O O . SER A 1 81 ? 6.653 0.353 -6.163 1.00 91.50 81 SER A O 1
ATOM 664 N N . VAL A 1 82 ? 7.186 2.260 -7.238 1.00 93.31 82 VAL A N 1
ATOM 665 C CA . VAL A 1 82 ? 5.798 2.688 -7.496 1.00 93.31 82 VAL A CA 1
ATOM 666 C C . VAL A 1 82 ? 5.055 1.637 -8.321 1.00 93.31 82 VAL A C 1
ATOM 668 O O . VAL A 1 82 ? 3.987 1.190 -7.918 1.00 93.31 82 VAL A O 1
ATOM 671 N N . ILE A 1 83 ? 5.662 1.150 -9.409 1.00 92.00 83 ILE A N 1
ATOM 672 C CA . ILE A 1 83 ? 5.076 0.088 -10.248 1.00 92.00 83 ILE A CA 1
ATOM 673 C C . ILE A 1 83 ? 4.858 -1.208 -9.444 1.00 92.00 83 ILE A C 1
ATOM 675 O O . ILE A 1 83 ? 3.864 -1.908 -9.634 1.00 92.00 83 ILE A O 1
ATOM 679 N N . ALA A 1 84 ? 5.780 -1.551 -8.539 1.00 91.25 84 ALA A N 1
ATOM 680 C CA . ALA A 1 84 ? 5.671 -2.748 -7.706 1.00 91.25 84 ALA A CA 1
ATOM 681 C C . ALA A 1 84 ? 4.585 -2.638 -6.618 1.00 91.25 84 ALA A C 1
ATOM 683 O O . ALA A 1 84 ? 3.980 -3.655 -6.267 1.00 91.25 84 ALA A O 1
ATOM 684 N N . ILE A 1 85 ? 4.350 -1.434 -6.084 1.00 91.62 85 ILE A N 1
ATOM 685 C CA . ILE A 1 85 ? 3.271 -1.139 -5.131 1.00 91.62 85 ILE A CA 1
ATOM 686 C C . ILE A 1 85 ? 1.925 -1.194 -5.861 1.00 91.62 85 ILE A C 1
ATOM 688 O O . ILE A 1 85 ? 1.054 -1.977 -5.480 1.00 91.62 85 ILE A O 1
ATOM 692 N N . GLU A 1 86 ? 1.808 -0.477 -6.979 1.00 92.81 86 GLU A N 1
ATOM 693 C CA . GLU A 1 86 ? 0.603 -0.387 -7.814 1.00 92.81 86 GLU A CA 1
ATOM 694 C C . GLU A 1 86 ? 0.491 -1.542 -8.818 1.00 92.81 86 GLU A C 1
ATOM 696 O O . GLU A 1 86 ? 0.100 -1.376 -9.972 1.00 92.81 86 GLU A O 1
ATOM 701 N N . LYS A 1 87 ? 0.835 -2.763 -8.391 1.00 90.81 87 LYS A N 1
ATOM 702 C CA . LYS A 1 87 ? 0.920 -3.937 -9.279 1.00 90.81 87 LYS A CA 1
ATOM 703 C C . LYS A 1 87 ? -0.384 -4.260 -10.022 1.00 90.81 87 LYS A C 1
ATOM 705 O O . LYS A 1 87 ? -0.339 -4.939 -11.045 1.00 90.81 87 LYS A O 1
ATOM 710 N N . PHE A 1 88 ? -1.536 -3.891 -9.454 1.00 93.12 88 PHE A N 1
ATOM 711 C CA . PHE A 1 88 ? -2.849 -4.177 -10.034 1.00 93.12 88 PHE A CA 1
ATOM 712 C C . PHE A 1 88 ? -3.114 -3.244 -11.211 1.00 93.12 88 PHE A C 1
ATOM 714 O O . PHE A 1 88 ? -3.328 -3.731 -12.319 1.00 93.12 88 PHE A O 1
ATOM 721 N N . GLU A 1 89 ? -2.952 -1.941 -10.991 1.00 91.81 89 GLU A N 1
ATOM 722 C CA . GLU A 1 89 ? -3.040 -0.917 -12.032 1.00 91.81 89 GLU A CA 1
ATOM 723 C C . GLU A 1 89 ? -1.969 -1.132 -13.108 1.00 91.81 89 GLU A C 1
ATOM 725 O O . GLU A 1 89 ? -2.258 -1.134 -14.303 1.00 91.81 89 GLU A O 1
ATOM 730 N N . ALA A 1 90 ? -0.736 -1.445 -12.700 1.00 90.38 90 ALA A N 1
ATOM 731 C CA . ALA A 1 90 ? 0.353 -1.746 -13.625 1.00 90.38 90 ALA A CA 1
ATOM 732 C C . ALA A 1 90 ? 0.058 -2.957 -14.526 1.00 90.38 90 ALA A C 1
ATOM 734 O O . ALA A 1 90 ? 0.543 -3.018 -15.652 1.00 90.38 90 ALA A O 1
ATOM 735 N N . LYS A 1 91 ? -0.739 -3.923 -14.050 1.00 91.69 91 LYS A N 1
ATOM 736 C CA . LYS A 1 91 ? -1.141 -5.096 -14.836 1.00 91.69 91 LYS A CA 1
ATOM 737 C C . LYS A 1 91 ? -2.271 -4.784 -15.820 1.00 91.69 91 LYS A C 1
ATOM 739 O O . LYS A 1 91 ? -2.383 -5.482 -16.824 1.00 91.69 91 LYS A O 1
ATOM 744 N N . SER A 1 92 ? -3.100 -3.778 -15.542 1.00 93.94 92 SER A N 1
ATOM 745 C CA . SER A 1 92 ? -4.128 -3.309 -16.481 1.00 93.94 92 SER A CA 1
ATOM 746 C C . SER A 1 92 ? -3.586 -2.422 -17.601 1.00 93.94 92 SER A C 1
ATOM 748 O O . SER A 1 92 ? -4.301 -2.184 -18.571 1.00 93.94 92 SER A O 1
ATOM 750 N N . LEU A 1 93 ? -2.342 -1.947 -17.500 1.00 91.88 93 LEU A N 1
ATOM 751 C CA . LEU A 1 93 ? -1.725 -1.145 -18.552 1.00 91.88 93 LEU A CA 1
ATOM 752 C C . LEU A 1 93 ? -1.481 -1.972 -19.820 1.00 91.88 93 LEU A C 1
ATOM 754 O O . LEU A 1 93 ? -0.980 -3.098 -19.763 1.00 91.88 93 LEU A O 1
ATOM 758 N N . ASN A 1 94 ? -1.781 -1.377 -20.976 1.00 93.56 94 ASN A N 1
ATOM 759 C CA . ASN A 1 94 ? -1.461 -1.961 -22.270 1.00 93.56 94 ASN A CA 1
ATOM 760 C C . ASN A 1 94 ? 0.012 -1.703 -22.617 1.00 93.56 94 ASN A C 1
ATOM 762 O O . ASN A 1 94 ? 0.437 -0.565 -22.816 1.00 93.56 94 ASN A O 1
ATOM 766 N N . ILE A 1 95 ? 0.793 -2.778 -22.692 1.00 89.81 95 ILE A N 1
ATOM 767 C CA . ILE A 1 95 ? 2.229 -2.712 -22.974 1.00 89.81 95 ILE A CA 1
ATOM 768 C C . ILE A 1 95 ? 2.489 -2.194 -24.395 1.00 89.81 95 ILE A C 1
ATOM 770 O O . ILE A 1 95 ? 3.454 -1.457 -24.593 1.00 89.81 95 ILE A O 1
ATOM 774 N N . ASP A 1 96 ? 1.632 -2.527 -25.363 1.00 91.94 96 ASP A N 1
ATOM 775 C CA . ASP A 1 96 ? 1.816 -2.109 -26.756 1.00 91.94 96 ASP A CA 1
ATOM 776 C C . ASP A 1 96 ? 1.687 -0.589 -26.901 1.00 91.94 96 ASP A C 1
ATOM 778 O O . ASP A 1 96 ? 2.485 0.043 -27.595 1.00 91.94 96 ASP A O 1
ATOM 782 N N . ASP A 1 97 ? 0.746 0.014 -26.173 1.00 92.00 97 ASP A N 1
ATOM 783 C CA . ASP A 1 97 ? 0.555 1.465 -26.161 1.00 92.00 97 ASP A CA 1
ATOM 784 C C . ASP A 1 97 ? 1.770 2.173 -25.550 1.00 92.00 97 ASP A C 1
ATOM 786 O O . ASP A 1 97 ? 2.273 3.135 -26.127 1.00 92.00 97 ASP A O 1
ATOM 790 N N . ILE A 1 98 ? 2.320 1.636 -24.453 1.00 88.81 98 ILE A N 1
ATOM 791 C CA . ILE A 1 98 ? 3.536 2.166 -23.814 1.00 88.81 98 ILE A CA 1
ATOM 792 C C . ILE A 1 98 ? 4.736 2.080 -24.763 1.00 88.81 98 ILE A C 1
ATOM 794 O O . ILE A 1 98 ? 5.538 3.011 -24.841 1.00 88.81 98 ILE A O 1
ATOM 798 N N . ILE A 1 99 ? 4.884 0.968 -25.490 1.00 88.25 99 ILE A N 1
ATOM 799 C CA . ILE A 1 99 ? 5.970 0.792 -26.463 1.00 88.25 99 ILE A CA 1
ATOM 800 C C . ILE A 1 99 ? 5.831 1.804 -27.603 1.00 88.25 99 ILE A C 1
ATOM 802 O O . ILE A 1 99 ? 6.824 2.427 -27.985 1.00 88.25 99 ILE A O 1
ATOM 806 N N . ASN A 1 100 ? 4.618 1.985 -28.129 1.00 89.81 100 ASN A N 1
ATOM 807 C CA . ASN A 1 100 ? 4.343 2.935 -29.203 1.00 89.81 100 ASN A CA 1
ATOM 808 C C . ASN A 1 100 ? 4.595 4.380 -28.756 1.00 89.81 100 ASN A C 1
ATOM 810 O O . ASN A 1 100 ? 5.244 5.143 -29.473 1.00 89.81 100 ASN A O 1
ATOM 814 N N . GLU A 1 101 ? 4.151 4.742 -27.552 1.00 88.75 101 GLU A N 1
ATOM 815 C CA . GLU A 1 101 ? 4.397 6.055 -26.961 1.00 88.75 101 GLU A CA 1
ATOM 816 C C . GLU A 1 101 ? 5.898 6.291 -26.755 1.00 88.75 101 GLU A C 1
ATOM 818 O O . GLU A 1 101 ? 6.438 7.299 -27.218 1.00 88.75 101 GLU A O 1
ATOM 823 N N . PHE A 1 102 ? 6.613 5.327 -26.170 1.00 84.31 102 PHE A N 1
ATOM 824 C CA . PHE A 1 102 ? 8.062 5.406 -25.993 1.00 84.31 102 PHE A CA 1
ATOM 825 C C . PHE A 1 102 ? 8.799 5.571 -27.331 1.00 84.31 102 PHE A C 1
ATOM 827 O O . PHE A 1 102 ? 9.698 6.407 -27.446 1.00 84.31 102 PHE A O 1
ATOM 834 N N . ALA A 1 103 ? 8.398 4.814 -28.357 1.00 85.62 103 ALA A N 1
ATOM 835 C CA . ALA A 1 103 ? 8.956 4.914 -29.703 1.00 85.62 103 ALA A CA 1
ATOM 836 C C . ALA A 1 103 ? 8.653 6.266 -30.372 1.00 85.62 103 ALA A C 1
ATOM 838 O O . ALA A 1 103 ? 9.476 6.762 -31.140 1.00 85.62 103 ALA A O 1
ATOM 839 N N . SER A 1 104 ? 7.501 6.875 -30.075 1.00 86.00 104 SER A N 1
ATOM 840 C CA . SER A 1 104 ? 7.138 8.200 -30.587 1.00 86.00 104 SER A CA 1
ATOM 841 C C . SER A 1 104 ? 7.947 9.330 -29.938 1.00 86.00 104 SER A C 1
ATOM 843 O O . SER A 1 104 ? 8.339 10.278 -30.618 1.00 86.00 104 SER A O 1
ATOM 845 N N . LEU A 1 105 ? 8.244 9.209 -28.639 1.00 80.75 105 LEU A N 1
ATOM 846 C CA . LEU A 1 105 ? 8.966 10.217 -27.858 1.00 80.75 105 LEU A CA 1
ATOM 847 C C . LEU A 1 105 ? 10.480 10.164 -28.093 1.00 80.75 105 LEU A C 1
ATOM 849 O O . LEU A 1 105 ? 11.148 11.199 -28.102 1.00 80.75 105 LEU A O 1
ATOM 853 N N . HIS A 1 106 ? 11.035 8.970 -28.311 1.00 68.38 106 HIS A N 1
ATOM 854 C CA . HIS A 1 106 ? 12.457 8.781 -28.564 1.00 68.38 106 HIS A CA 1
ATOM 855 C C . HIS A 1 106 ? 12.721 8.416 -30.028 1.00 68.38 106 HIS A C 1
ATOM 857 O O . HIS A 1 106 ? 12.608 7.264 -30.433 1.00 68.38 106 HIS A O 1
ATOM 863 N N . GLN A 1 107 ? 13.244 9.372 -30.807 1.00 63.34 107 GLN A N 1
ATOM 864 C CA . GLN A 1 107 ? 13.789 9.106 -32.154 1.00 63.34 107 GLN A CA 1
ATOM 865 C C . GLN A 1 107 ? 14.972 8.112 -32.154 1.00 63.34 107 GLN A C 1
ATOM 867 O O . GLN A 1 107 ? 15.414 7.661 -33.211 1.00 63.34 107 GLN A O 1
ATOM 872 N N . ASN A 1 108 ? 15.505 7.766 -30.978 1.00 58.75 108 ASN A N 1
ATOM 873 C CA . ASN A 1 108 ? 16.647 6.882 -30.807 1.00 58.75 108 ASN A CA 1
ATOM 874 C C . ASN A 1 108 ? 16.191 5.556 -30.178 1.00 58.75 108 ASN A C 1
ATOM 876 O O . ASN A 1 108 ? 15.700 5.535 -29.056 1.00 58.75 108 ASN A O 1
ATOM 880 N N . ARG A 1 109 ? 16.421 4.427 -30.862 1.00 62.69 109 ARG A N 1
ATOM 881 C CA . ARG A 1 109 ? 16.032 3.065 -30.416 1.00 62.69 109 ARG A CA 1
ATOM 882 C C . ARG A 1 109 ? 16.826 2.548 -29.202 1.00 62.69 109 ARG A C 1
ATOM 884 O O . ARG A 1 109 ? 16.850 1.348 -28.939 1.00 62.69 109 ARG A O 1
ATOM 891 N N . ARG A 1 110 ? 17.564 3.423 -28.514 1.00 63.25 110 ARG A N 1
ATOM 892 C CA . ARG A 1 110 ? 18.427 3.084 -27.382 1.00 63.25 110 ARG A CA 1
ATOM 893 C C . ARG A 1 110 ? 17.807 3.604 -26.100 1.00 63.25 110 ARG A C 1
ATOM 895 O O . ARG A 1 110 ? 17.602 4.802 -25.947 1.00 63.25 110 ARG A O 1
ATOM 902 N N . ILE A 1 111 ? 17.596 2.686 -25.165 1.00 63.97 111 ILE A N 1
ATOM 903 C CA . ILE A 1 111 ? 17.280 3.021 -23.781 1.00 63.97 111 ILE A CA 1
ATOM 904 C C . ILE A 1 111 ? 18.552 3.610 -23.172 1.00 63.97 111 ILE A C 1
ATOM 906 O O . ILE A 1 111 ? 19.560 2.917 -23.022 1.00 63.97 111 ILE A O 1
ATOM 910 N N . ILE A 1 112 ? 18.518 4.906 -22.878 1.00 62.09 112 ILE A N 1
ATOM 911 C CA . ILE A 1 112 ? 19.603 5.594 -22.190 1.00 62.09 112 ILE A CA 1
ATOM 912 C C . ILE A 1 112 ? 19.462 5.269 -20.698 1.00 62.09 112 ILE A C 1
ATOM 914 O O . ILE A 1 112 ? 18.540 5.735 -20.035 1.00 62.09 112 ILE A O 1
ATOM 918 N N . LEU A 1 113 ? 20.352 4.413 -20.198 1.00 53.78 113 LEU A N 1
ATOM 919 C CA . LEU A 1 113 ? 20.468 4.075 -18.781 1.00 53.78 113 LEU A CA 1
ATOM 920 C C . LEU A 1 113 ? 21.428 5.092 -18.137 1.00 53.78 113 LEU A C 1
ATOM 922 O O . LEU A 1 113 ? 22.632 4.838 -18.112 1.00 53.78 113 LEU A O 1
ATOM 926 N N . ILE A 1 114 ? 20.920 6.258 -17.722 1.00 49.34 114 ILE A N 1
ATOM 927 C CA . ILE A 1 114 ? 21.670 7.218 -16.883 1.00 49.34 114 ILE A CA 1
ATOM 928 C C . ILE A 1 114 ? 21.377 6.922 -15.415 1.00 49.34 114 ILE A C 1
ATOM 930 O O . ILE A 1 114 ? 20.185 6.749 -15.078 1.00 49.34 114 ILE A O 1
#

pLDDT: mean 81.68, std 10.65, range [49.34, 93.94]